Protein AF-A0A840HNN9-F1 (afdb_monomer)

Foldseek 3Di:
DDDDDDDDPPDDDPVVVVVVVVVVVVVVVVVDDDDDPVVCVVVVVVVFDDDPNHTDDPPPPPPDD

Sequence (65 aa):
MRHRTVRTKGSLSQQTAKLMVFKLIDAASKTWRRLKGTNQLPKVIAGVKFIDGIEVIPNTESHAA

Secondary structure (DSSP, 8-state):
------PPTTPPPHHHHHHHHHHHHHHHHTTSPPPS-GGGHHHHHTT--EETTEE----------

Structure (mmCIF, N/CA/C/O backbone):
data_AF-A0A840HNN9-F1
#
_entry.id   AF-A0A840HNN9-F1
#
loop_
_atom_site.group_PDB
_atom_site.id
_atom_site.type_symbol
_atom_site.label_atom_id
_atom_site.label_alt_id
_atom_site.label_comp_id
_atom_site.label_asym_id
_atom_site.label_entity_id
_atom_site.label_seq_id
_atom_site.pdbx_PDB_ins_code
_atom_site.Cartn_x
_atom_site.Cartn_y
_atom_site.Cartn_z
_atom_site.occupancy
_atom_si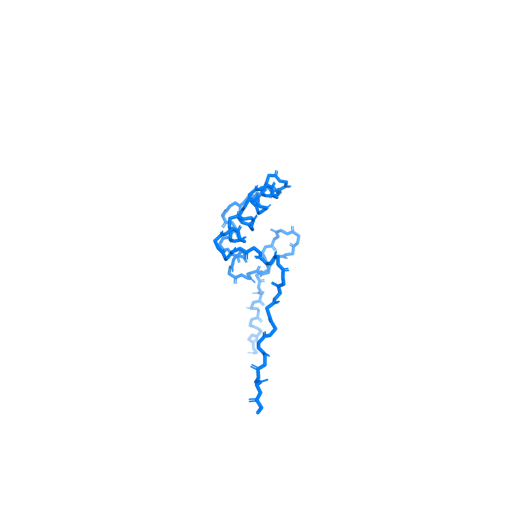te.B_iso_or_equiv
_atom_site.auth_seq_id
_atom_site.auth_comp_id
_atom_site.auth_asym_id
_atom_site.auth_atom_id
_atom_site.pdbx_PDB_model_num
ATOM 1 N N . MET A 1 1 ? -37.479 -17.291 23.557 1.00 73.62 1 MET A N 1
ATOM 2 C CA . MET A 1 1 ? -36.169 -17.406 22.873 1.00 73.62 1 MET A CA 1
ATOM 3 C C . MET A 1 1 ? -35.552 -16.017 22.743 1.00 73.62 1 MET A C 1
ATOM 5 O O . MET A 1 1 ? -36.193 -15.149 22.168 1.00 73.62 1 MET A O 1
ATOM 9 N N . ARG A 1 2 ? -34.361 -15.766 23.305 1.00 73.94 2 ARG A N 1
ATOM 10 C CA . ARG A 1 2 ? -33.596 -14.523 23.069 1.00 73.94 2 ARG A CA 1
ATOM 11 C C . ARG A 1 2 ? -32.419 -14.861 22.156 1.00 73.94 2 ARG A C 1
ATOM 13 O O . ARG A 1 2 ? -31.496 -15.535 22.600 1.00 73.94 2 ARG A O 1
ATOM 20 N N . HIS A 1 3 ? -32.437 -14.388 20.913 1.00 78.62 3 HIS A N 1
ATOM 21 C CA . HIS A 1 3 ? -31.254 -14.438 20.055 1.00 78.62 3 HIS A CA 1
ATOM 22 C C . HIS A 1 3 ? -30.232 -13.425 20.582 1.00 78.62 3 HIS A C 1
ATOM 24 O O . HIS A 1 3 ? -30.475 -12.220 2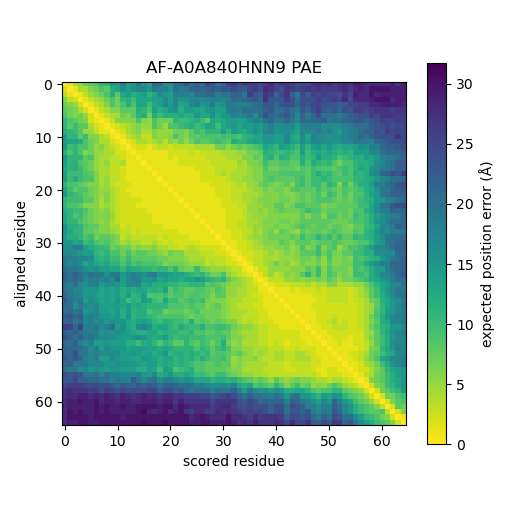0.552 1.00 78.62 3 HIS A O 1
ATOM 30 N N . ARG A 1 4 ? -29.106 -13.902 21.124 1.00 77.75 4 ARG A N 1
ATOM 31 C CA . ARG A 1 4 ? -27.985 -13.024 21.478 1.00 77.75 4 ARG A CA 1
ATOM 32 C C . ARG A 1 4 ? -27.157 -12.745 20.231 1.00 77.75 4 ARG A C 1
ATOM 34 O O . ARG A 1 4 ? -26.681 -13.675 19.589 1.00 77.75 4 ARG A O 1
ATOM 41 N N . THR A 1 5 ? -26.907 -11.474 19.949 1.00 77.06 5 THR A N 1
ATOM 42 C CA . THR A 1 5 ? -25.800 -11.063 19.085 1.00 77.06 5 THR A CA 1
ATOM 43 C C . THR A 1 5 ? -24.508 -11.142 19.890 1.00 77.06 5 THR A C 1
ATOM 45 O O . THR A 1 5 ? -24.406 -10.580 20.984 1.00 77.06 5 THR A O 1
ATOM 48 N N . VAL A 1 6 ? -23.511 -11.849 19.365 1.00 76.56 6 VAL A N 1
ATOM 49 C CA . VAL A 1 6 ? -22.180 -11.900 19.975 1.00 76.56 6 VAL A CA 1
ATOM 50 C C . VAL A 1 6 ? -21.465 -10.592 19.633 1.00 76.56 6 VAL A C 1
ATOM 52 O O . VAL A 1 6 ? -21.089 -10.370 18.487 1.00 76.56 6 VAL A O 1
ATOM 55 N N . ARG A 1 7 ? -21.304 -9.692 20.611 1.00 74.94 7 ARG A N 1
ATOM 56 C CA . ARG A 1 7 ? -20.389 -8.547 20.487 1.00 74.94 7 ARG A CA 1
ATOM 57 C C . ARG A 1 7 ? -18.999 -8.968 20.947 1.00 74.94 7 ARG A C 1
ATOM 59 O O . ARG A 1 7 ? -18.836 -9.416 22.081 1.00 74.94 7 ARG A O 1
ATOM 66 N N . THR A 1 8 ? -18.001 -8.756 20.099 1.00 81.25 8 THR A N 1
ATOM 67 C CA . THR A 1 8 ? -16.591 -8.866 20.479 1.00 81.25 8 THR A CA 1
ATOM 68 C C . THR A 1 8 ? -16.283 -7.815 21.544 1.00 81.25 8 THR A C 1
ATOM 70 O O . THR A 1 8 ? -16.411 -6.615 21.298 1.00 81.25 8 THR A O 1
ATOM 73 N N . LYS A 1 9 ? -15.910 -8.241 22.756 1.00 81.06 9 LYS A N 1
ATOM 74 C CA . LYS A 1 9 ? -15.452 -7.313 23.800 1.00 81.06 9 LYS A CA 1
ATOM 75 C C . LYS A 1 9 ? -14.133 -6.668 23.363 1.00 81.06 9 LYS A C 1
ATOM 77 O O . LYS A 1 9 ? -13.256 -7.359 22.862 1.00 81.06 9 LYS A O 1
ATOM 82 N N . GLY A 1 10 ? -13.998 -5.357 23.569 1.00 81.94 10 GLY A N 1
ATOM 83 C CA . GLY A 1 10 ? -12.760 -4.625 23.278 1.00 81.94 10 GLY A CA 1
ATOM 84 C C . GLY A 1 10 ? -12.511 -4.308 21.799 1.00 81.94 10 GLY A C 1
ATOM 85 O O . GLY A 1 10 ? -11.400 -3.921 21.453 1.00 81.94 10 GLY A O 1
ATOM 86 N N . SER A 1 11 ? -13.508 -4.448 20.915 1.00 81.69 11 SER A N 1
ATOM 87 C CA . SER A 1 11 ? -13.359 -4.018 19.520 1.00 81.69 11 SER A CA 1
ATOM 88 C C . SER A 1 11 ? -13.153 -2.504 19.440 1.00 81.69 11 SER A C 1
ATOM 90 O O . SER A 1 11 ? -13.945 -1.744 20.005 1.00 81.69 11 SER A O 1
ATOM 92 N N . LEU A 1 12 ? -12.137 -2.068 18.694 1.00 84.25 12 LEU A N 1
ATOM 93 C CA . LEU A 1 12 ? -11.961 -0.655 18.370 1.00 84.25 12 LEU A CA 1
ATOM 94 C C . LEU A 1 12 ? -13.189 -0.113 17.631 1.00 84.25 12 LEU A C 1
ATOM 96 O O . LEU A 1 12 ? -13.856 -0.831 16.884 1.00 84.25 12 LEU A O 1
ATOM 100 N N . SER A 1 13 ? -13.471 1.177 17.817 1.00 90.38 13 SER A N 1
ATOM 101 C CA . SER A 1 13 ? -14.464 1.849 16.983 1.00 90.38 13 SER A CA 1
ATOM 102 C C . SER A 1 13 ? -14.024 1.796 15.516 1.00 90.38 13 SER A C 1
ATOM 104 O O . SER A 1 13 ? -12.828 1.815 15.214 1.00 90.38 13 SER A O 1
ATOM 106 N N . GLN A 1 14 ? -14.982 1.794 14.588 1.00 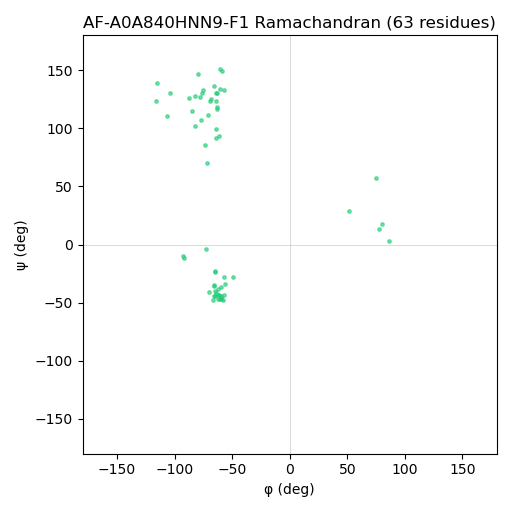91.75 14 GLN A N 1
ATOM 107 C CA . GLN A 1 14 ? -14.681 1.799 13.152 1.00 91.75 14 GLN A CA 1
ATOM 108 C C . GLN A 1 14 ? -13.804 2.990 12.745 1.00 91.75 14 GLN A C 1
ATOM 110 O O . GLN A 1 14 ? -12.954 2.869 11.866 1.00 91.75 14 GLN A O 1
ATOM 115 N N . GLN A 1 15 ? -13.983 4.142 13.395 1.00 95.19 15 GLN A N 1
ATOM 116 C CA . GLN A 1 15 ? -13.170 5.328 13.147 1.00 95.19 15 GLN A CA 1
ATOM 117 C C . GLN A 1 15 ? -11.721 5.104 13.588 1.00 95.19 15 GLN A C 1
ATOM 119 O O . GLN A 1 15 ? -10.796 5.362 12.819 1.00 95.19 15 GLN A O 1
ATOM 124 N N . THR A 1 16 ? -11.518 4.570 14.794 1.00 95.50 16 THR A N 1
ATOM 125 C CA . THR A 1 16 ? -10.177 4.281 15.315 1.00 95.50 16 THR A CA 1
ATOM 126 C C . THR A 1 16 ? -9.484 3.200 14.489 1.00 95.50 16 THR A C 1
ATOM 128 O O . THR A 1 16 ? -8.308 3.346 14.173 1.00 95.50 16 THR A O 1
ATOM 131 N N . ALA A 1 17 ? -10.212 2.161 14.068 1.00 94.94 17 ALA A N 1
ATOM 132 C CA . ALA A 1 17 ? -9.682 1.115 13.199 1.00 94.94 17 ALA A CA 1
ATOM 133 C C . ALA A 1 17 ? -9.206 1.680 11.849 1.00 94.94 17 ALA A C 1
ATOM 135 O O . ALA A 1 17 ? -8.083 1.403 11.434 1.00 94.94 17 ALA A O 1
ATOM 136 N N . LYS A 1 18 ? -10.002 2.537 11.193 1.00 96.31 18 LYS A N 1
ATOM 137 C CA . LYS A 1 18 ? -9.600 3.202 9.938 1.00 96.31 18 LYS A CA 1
ATOM 138 C C . LYS A 1 18 ? -8.338 4.049 10.109 1.00 96.31 18 LYS A C 1
ATOM 140 O O . LYS A 1 18 ? -7.439 3.975 9.276 1.00 96.31 18 LYS A O 1
ATOM 145 N N . LEU A 1 19 ? -8.251 4.821 11.195 1.00 97.75 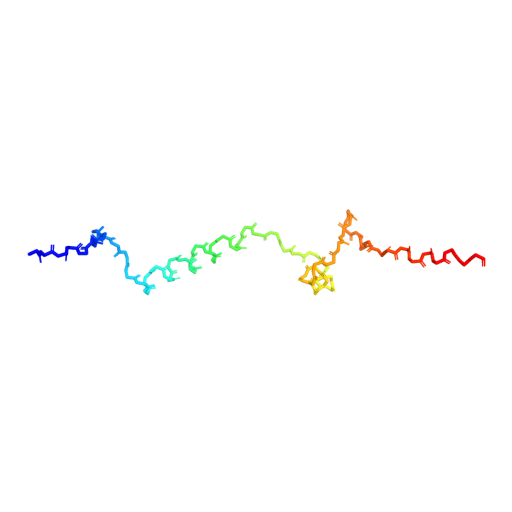19 LEU A N 1
ATOM 146 C CA . LEU A 1 19 ? -7.063 5.626 11.495 1.00 97.75 19 LEU A CA 1
ATOM 147 C C . LEU A 1 19 ? -5.834 4.751 11.755 1.00 97.75 19 LEU A C 1
ATOM 149 O O . LEU A 1 19 ? -4.752 5.058 11.260 1.00 97.75 19 LEU A O 1
ATOM 153 N N . MET A 1 20 ? -6.001 3.649 12.487 1.00 97.69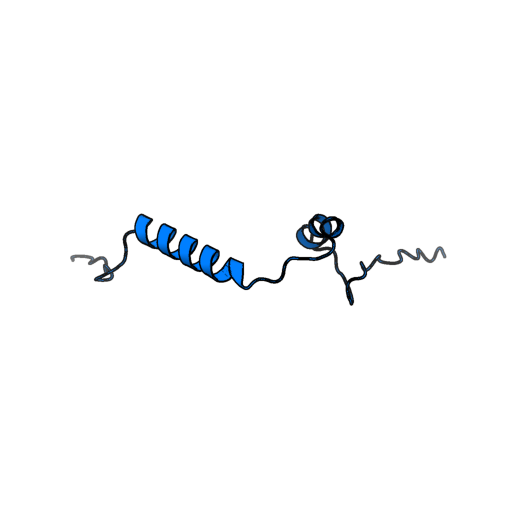 20 MET A N 1
ATOM 154 C CA . MET A 1 20 ? -4.928 2.697 12.761 1.00 97.69 20 MET A CA 1
ATOM 155 C C . MET A 1 20 ? -4.409 2.063 11.466 1.00 97.69 20 MET A C 1
ATOM 157 O O . MET A 1 20 ? -3.202 2.062 11.241 1.00 97.69 20 MET A O 1
ATOM 161 N N . VAL A 1 21 ? -5.302 1.610 10.580 1.00 97.00 21 VAL A N 1
ATOM 162 C CA . VAL A 1 21 ? -4.929 1.066 9.262 1.00 97.00 21 VAL A CA 1
ATOM 163 C C . VAL A 1 21 ? -4.178 2.107 8.434 1.00 97.00 21 VAL A C 1
ATOM 165 O O . VAL A 1 21 ? -3.110 1.805 7.908 1.00 97.00 21 VAL A O 1
ATOM 168 N N . PHE A 1 22 ? -4.676 3.346 8.370 1.00 97.31 22 PHE A N 1
ATOM 169 C CA . PHE A 1 22 ? -3.992 4.423 7.653 1.00 97.31 22 PHE A CA 1
ATOM 170 C C . PHE A 1 22 ? -2.576 4.661 8.194 1.00 97.31 22 PHE A C 1
ATOM 172 O O . PHE A 1 22 ? -1.627 4.712 7.418 1.00 97.31 22 PHE A O 1
ATOM 179 N N . LYS A 1 23 ? -2.412 4.753 9.519 1.00 98.06 23 LYS A N 1
ATOM 180 C CA . LYS A 1 23 ? -1.101 4.977 10.146 1.00 98.06 23 LYS A CA 1
ATOM 181 C C . LYS A 1 23 ? -0.139 3.808 9.950 1.00 98.06 23 LYS A C 1
ATOM 183 O O . LYS A 1 23 ? 1.052 4.045 9.766 1.00 98.06 23 LYS A O 1
ATOM 188 N N . LEU A 1 24 ? -0.635 2.571 9.953 1.00 97.94 24 LEU A N 1
ATOM 189 C CA . LEU A 1 24 ? 0.178 1.391 9.651 1.00 97.94 24 LEU A CA 1
ATOM 190 C C . LEU A 1 24 ? 0.667 1.401 8.198 1.00 97.94 24 LEU A C 1
ATOM 192 O O . LEU A 1 24 ? 1.849 1.164 7.957 1.00 97.94 24 LEU A O 1
ATOM 196 N N . ILE A 1 25 ? -0.209 1.726 7.242 1.00 97.44 25 ILE A N 1
ATOM 197 C CA . ILE A 1 25 ? 0.159 1.846 5.822 1.00 97.44 25 ILE A CA 1
ATOM 198 C C . ILE A 1 25 ? 1.150 2.999 5.615 1.00 97.44 25 ILE A C 1
ATOM 200 O O . ILE A 1 25 ? 2.155 2.818 4.935 1.00 97.44 25 ILE A O 1
ATOM 204 N N . ASP A 1 26 ? 0.912 4.160 6.230 1.00 97.06 26 ASP A N 1
ATOM 205 C CA . ASP A 1 26 ? 1.804 5.326 6.168 1.00 97.06 26 ASP A CA 1
ATOM 206 C C . ASP A 1 26 ? 3.201 5.001 6.722 1.00 97.06 26 ASP A C 1
ATOM 208 O O . ASP A 1 26 ? 4.217 5.266 6.076 1.00 97.06 26 ASP A O 1
ATOM 212 N N . ALA A 1 27 ? 3.271 4.332 7.877 1.00 97.44 27 ALA A N 1
ATOM 213 C CA . ALA A 1 27 ? 4.534 3.867 8.443 1.00 97.44 2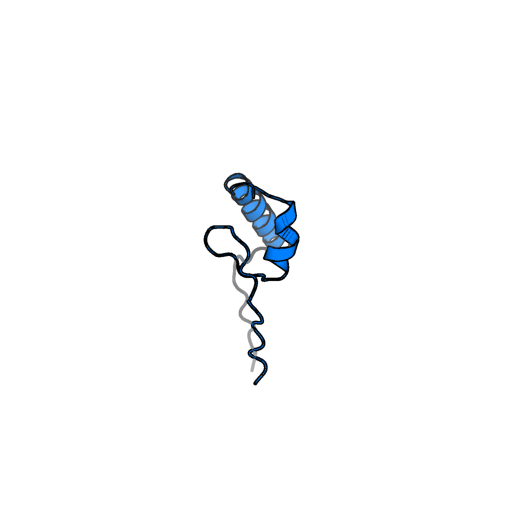7 ALA A CA 1
ATOM 214 C C . ALA A 1 27 ? 5.249 2.863 7.524 1.00 97.44 27 ALA A C 1
ATOM 216 O O . ALA A 1 27 ? 6.456 2.992 7.308 1.00 97.44 27 ALA A O 1
ATOM 217 N N . ALA A 1 28 ? 4.515 1.905 6.952 1.00 96.38 28 ALA A N 1
ATOM 218 C CA . ALA A 1 28 ? 5.063 0.928 6.015 1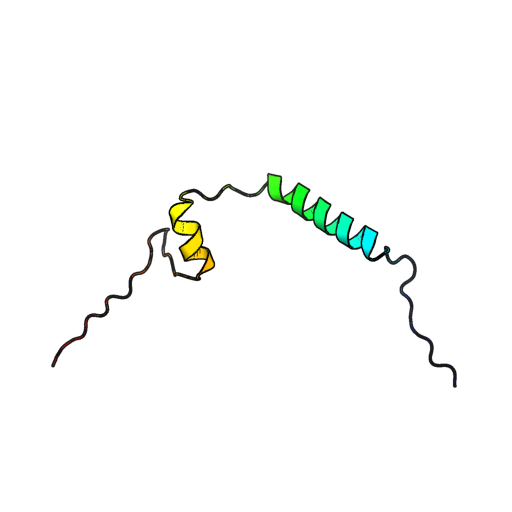.00 96.38 28 ALA A CA 1
ATOM 219 C C . ALA A 1 28 ? 5.544 1.570 4.705 1.00 96.38 28 ALA A C 1
ATOM 221 O O . ALA A 1 28 ? 6.567 1.155 4.170 1.00 96.38 28 ALA A O 1
ATOM 222 N N . SER A 1 29 ? 4.872 2.614 4.213 1.00 95.38 29 SER A N 1
ATOM 223 C CA . SER A 1 29 ? 5.211 3.276 2.944 1.00 95.38 29 SER A CA 1
ATOM 224 C C . SER A 1 29 ? 6.655 3.792 2.895 1.00 95.38 29 SER A C 1
ATOM 226 O O . SER A 1 29 ? 7.273 3.832 1.831 1.00 95.38 29 SER A O 1
ATOM 228 N N . LYS A 1 30 ? 7.229 4.120 4.059 1.00 93.88 30 LYS A N 1
ATOM 229 C CA . LYS A 1 30 ? 8.613 4.592 4.198 1.00 93.88 30 LYS A CA 1
ATOM 230 C C . LYS A 1 30 ? 9.652 3.535 3.818 1.00 93.88 30 LYS A C 1
ATOM 232 O O . LYS A 1 30 ? 10.775 3.901 3.486 1.00 93.88 30 LYS A O 1
ATOM 237 N N . THR A 1 31 ? 9.307 2.247 3.871 1.00 94.88 31 THR A N 1
ATOM 238 C CA . THR A 1 31 ? 10.225 1.149 3.522 1.00 94.88 31 THR A CA 1
ATOM 239 C C . THR A 1 31 ? 10.116 0.728 2.057 1.00 94.88 31 THR A C 1
ATOM 241 O O . THR A 1 31 ? 10.948 -0.040 1.572 1.00 94.88 31 THR A O 1
ATOM 244 N N . TRP A 1 32 ? 9.114 1.219 1.325 1.00 93.00 32 TRP A N 1
ATOM 245 C CA . TRP A 1 32 ? 8.884 0.809 -0.054 1.00 93.00 32 TRP A CA 1
ATOM 246 C C . TRP A 1 32 ? 9.897 1.457 -0.997 1.00 93.00 32 TRP A C 1
ATOM 248 O O . TRP A 1 32 ? 10.150 2.663 -0.966 1.00 93.00 32 TRP A O 1
ATOM 258 N N . ARG A 1 33 ? 10.476 0.648 -1.889 1.00 89.81 33 ARG A N 1
ATOM 259 C CA . ARG A 1 33 ? 11.374 1.151 -2.930 1.00 89.81 33 ARG A CA 1
ATOM 260 C C . ARG A 1 33 ? 10.559 1.956 -3.941 1.00 89.81 33 ARG A C 1
ATOM 262 O O . ARG A 1 33 ? 9.635 1.428 -4.555 1.00 89.81 33 ARG A O 1
ATOM 269 N N . ARG A 1 34 ? 10.942 3.218 -4.162 1.00 83.75 34 ARG A N 1
ATOM 270 C CA . ARG A 1 34 ? 10.366 4.035 -5.239 1.00 83.75 34 ARG A CA 1
ATOM 271 C C . ARG A 1 34 ? 10.554 3.338 -6.584 1.00 83.75 34 ARG A C 1
ATOM 273 O O . ARG A 1 34 ? 11.658 2.898 -6.909 1.00 83.75 34 ARG A O 1
ATOM 280 N N . LEU A 1 35 ? 9.481 3.277 -7.366 1.00 81.06 35 LEU A N 1
ATOM 281 C CA . LEU A 1 35 ? 9.525 2.735 -8.717 1.00 81.06 35 LEU A CA 1
ATOM 282 C C . LEU A 1 35 ? 10.343 3.671 -9.612 1.00 81.06 35 LEU A C 1
ATOM 284 O O . LEU A 1 35 ? 10.078 4.871 -9.692 1.00 81.06 35 LEU A O 1
ATOM 288 N N . LYS A 1 36 ? 11.359 3.114 -10.271 1.00 80.12 36 LYS A N 1
ATOM 289 C CA . LYS A 1 36 ? 12.072 3.790 -11.358 1.00 80.12 36 LYS A CA 1
ATOM 290 C C . LYS A 1 36 ? 11.234 3.659 -12.634 1.00 80.12 36 LYS A C 1
ATOM 292 O O . LYS A 1 36 ? 10.567 2.648 -12.816 1.00 80.12 36 LYS A O 1
ATOM 297 N N . GLY A 1 37 ? 11.275 4.660 -13.513 1.00 79.00 37 GLY A N 1
ATOM 298 C CA . GLY A 1 37 ? 10.532 4.619 -14.777 1.00 79.00 37 GLY A CA 1
ATOM 299 C C . GLY A 1 37 ? 9.030 4.858 -14.607 1.00 79.00 37 GLY A C 1
ATOM 300 O O . GLY A 1 37 ? 8.218 4.046 -15.037 1.00 79.00 37 GLY A O 1
ATOM 301 N N . THR A 1 38 ? 8.653 5.997 -14.019 1.00 79.88 38 THR A N 1
ATOM 302 C CA . THR A 1 38 ? 7.254 6.447 -13.844 1.00 79.88 38 THR A CA 1
ATOM 303 C C . THR A 1 38 ? 6.417 6.375 -15.121 1.00 79.88 38 THR A C 1
ATOM 305 O O . THR A 1 38 ? 5.217 6.144 -15.048 1.00 79.88 38 THR A O 1
ATOM 308 N N . ASN A 1 39 ? 7.047 6.500 -16.290 1.00 86.62 39 ASN A N 1
ATOM 309 C CA . ASN A 1 39 ? 6.385 6.402 -17.592 1.00 86.62 39 ASN A CA 1
ATOM 310 C C . ASN A 1 39 ? 5.800 5.004 -17.869 1.00 86.62 39 ASN A C 1
ATOM 312 O O . ASN A 1 39 ? 4.875 4.884 -18.665 1.00 86.62 39 ASN A O 1
ATOM 316 N N . GLN A 1 40 ? 6.306 3.957 -17.206 1.00 87.06 40 GLN A N 1
ATOM 317 C CA . GLN A 1 40 ? 5.787 2.588 -17.321 1.00 87.06 40 GLN A CA 1
ATOM 318 C C . GLN A 1 40 ? 4.715 2.268 -16.275 1.00 87.06 40 GLN A C 1
ATOM 320 O O . GLN A 1 40 ? 4.019 1.261 -16.396 1.00 87.06 40 GLN A O 1
ATOM 325 N N . LEU A 1 41 ? 4.535 3.129 -15.267 1.00 88.56 41 LEU A N 1
ATOM 326 C CA . LEU A 1 41 ? 3.561 2.916 -14.200 1.00 88.56 41 LEU A CA 1
ATOM 327 C C . LEU A 1 41 ? 2.125 2.741 -14.728 1.00 88.56 41 LEU A C 1
ATOM 329 O O . LEU A 1 41 ? 1.466 1.803 -14.280 1.00 88.56 41 LEU A O 1
ATOM 333 N N . PRO A 1 42 ? 1.640 3.536 -15.708 1.00 91.12 42 PRO A N 1
ATOM 334 C CA . PRO A 1 42 ? 0.313 3.314 -16.282 1.00 91.12 42 PRO A CA 1
ATOM 335 C C . PRO A 1 42 ? 0.158 1.926 -16.915 1.00 91.12 42 PRO A C 1
ATOM 337 O O . PRO A 1 42 ? -0.892 1.306 -16.775 1.00 91.12 42 PRO A O 1
ATOM 340 N N . LYS A 1 43 ? 1.210 1.401 -17.558 1.00 90.38 43 LYS A N 1
ATOM 341 C CA . LYS A 1 43 ? 1.195 0.074 -18.192 1.00 90.38 43 LYS A CA 1
ATOM 342 C C . LYS A 1 43 ? 1.164 -1.053 -17.164 1.00 90.38 43 LYS A C 1
ATOM 344 O O . LYS A 1 43 ? 0.415 -2.011 -17.329 1.00 90.38 43 LYS A O 1
ATOM 349 N N . VAL A 1 44 ? 1.924 -0.912 -16.077 1.00 88.81 44 VAL A N 1
ATOM 350 C CA . VAL A 1 44 ? 1.885 -1.855 -14.948 1.00 88.81 44 VAL A CA 1
ATOM 351 C C . VAL A 1 44 ? 0.493 -1.873 -14.310 1.00 88.81 44 VAL A C 1
ATOM 353 O O . VAL A 1 44 ? -0.042 -2.949 -14.059 1.00 88.81 44 VAL A O 1
ATOM 356 N N . ILE A 1 45 ? -0.126 -0.703 -14.103 1.00 90.31 45 ILE A N 1
ATOM 357 C CA . ILE A 1 45 ? -1.501 -0.598 -13.580 1.00 90.31 45 ILE A CA 1
ATOM 358 C C . ILE A 1 45 ? -2.510 -1.253 -14.536 1.00 90.31 45 ILE A C 1
ATOM 360 O O . ILE A 1 45 ? -3.435 -1.919 -14.080 1.00 90.31 45 ILE A O 1
ATOM 364 N N . ALA A 1 46 ? -2.313 -1.114 -15.849 1.00 93.62 46 ALA A N 1
ATOM 365 C CA . ALA A 1 46 ? -3.129 -1.769 -16.871 1.00 93.62 46 ALA A CA 1
ATOM 366 C C . ALA A 1 46 ? -2.884 -3.291 -16.991 1.00 93.62 46 ALA A C 1
ATOM 368 O O . ALA A 1 46 ? -3.564 -3.953 -17.771 1.00 93.62 46 ALA A O 1
ATOM 369 N N . GLY A 1 47 ? -1.932 -3.856 -16.238 1.00 91.50 47 GLY A N 1
ATOM 370 C CA . GLY A 1 47 ? -1.635 -5.291 -16.236 1.00 91.50 47 GLY A CA 1
ATOM 371 C C . GLY A 1 47 ? -0.771 -5.771 -17.406 1.00 91.50 47 GLY A C 1
ATOM 372 O O . GLY A 1 47 ? -0.728 -6.972 -17.675 1.00 91.50 47 GLY A O 1
ATOM 373 N N . VAL A 1 48 ? -0.077 -4.866 -18.105 1.00 92.00 48 VAL A N 1
ATOM 374 C CA . VAL A 1 48 ? 0.868 -5.228 -19.173 1.00 92.00 48 VAL A CA 1
ATOM 375 C C . VAL A 1 48 ? 1.986 -6.105 -18.601 1.00 92.00 48 VAL A C 1
ATOM 377 O O . VAL A 1 48 ? 2.555 -5.798 -17.550 1.00 92.00 48 VAL A O 1
ATOM 380 N N . LYS A 1 49 ? 2.315 -7.207 -19.288 1.00 91.19 49 LYS A N 1
ATOM 381 C CA . LYS A 1 49 ? 3.396 -8.108 -18.873 1.00 91.19 49 LYS A CA 1
ATOM 382 C C . LYS A 1 49 ? 4.761 -7.506 -19.198 1.00 91.19 49 LYS A C 1
ATOM 384 O O . LYS A 1 49 ? 5.032 -7.128 -20.333 1.00 91.19 49 LYS A O 1
ATOM 389 N N . PHE A 1 50 ? 5.636 -7.517 -18.201 1.00 89.31 50 PHE A N 1
ATOM 390 C CA . PHE A 1 50 ? 7.055 -7.223 -18.346 1.00 89.31 50 PHE A CA 1
ATOM 391 C C . PHE A 1 50 ? 7.859 -8.480 -18.004 1.00 89.31 50 PHE A C 1
ATOM 393 O O . PHE A 1 50 ? 7.533 -9.167 -17.034 1.00 89.31 50 PHE A O 1
ATOM 400 N N . ILE A 1 51 ? 8.908 -8.765 -18.770 1.00 92.00 51 ILE A N 1
ATOM 401 C CA . ILE A 1 51 ? 9.926 -9.774 -18.448 1.00 92.00 51 ILE A CA 1
ATOM 402 C C . ILE A 1 51 ? 11.240 -9.016 -18.275 1.00 92.00 51 ILE A C 1
ATOM 404 O O . ILE A 1 51 ? 11.615 -8.233 -19.143 1.00 92.00 51 ILE A O 1
ATOM 408 N N . ASP A 1 52 ? 11.878 -9.157 -17.112 1.00 88.31 52 ASP A N 1
ATOM 409 C CA . ASP A 1 52 ? 13.125 -8.460 -16.753 1.00 88.31 52 ASP A CA 1
ATOM 410 C C . ASP A 1 52 ? 13.093 -6.928 -16.950 1.00 88.31 52 ASP A C 1
ATOM 412 O O . ASP A 1 52 ? 14.107 -6.275 -17.181 1.00 88.31 52 ASP A O 1
ATOM 416 N N . GLY A 1 53 ? 11.903 -6.328 -16.826 1.00 84.81 53 GLY A N 1
ATOM 417 C CA . GLY A 1 53 ? 11.687 -4.886 -16.994 1.00 84.81 53 GLY A CA 1
ATOM 418 C C . GLY A 1 53 ? 11.442 -4.431 -18.436 1.00 84.81 53 GLY A C 1
ATOM 419 O O . GLY A 1 53 ? 11.263 -3.233 -18.661 1.00 84.81 53 GLY A O 1
ATOM 420 N N . ILE A 1 54 ? 11.375 -5.357 -19.392 1.00 87.81 54 ILE A N 1
ATOM 421 C CA . ILE A 1 54 ? 11.055 -5.094 -20.798 1.00 87.81 54 ILE A CA 1
ATOM 422 C C . ILE A 1 54 ? 9.615 -5.533 -21.061 1.00 87.81 54 ILE A C 1
ATOM 424 O O . ILE A 1 54 ? 9.205 -6.630 -20.686 1.00 87.81 54 ILE A O 1
ATOM 428 N N . GLU A 1 55 ? 8.830 -4.649 -21.671 1.00 89.88 55 GLU A N 1
ATOM 429 C CA . GLU A 1 55 ? 7.451 -4.944 -22.056 1.00 89.88 55 GLU A CA 1
ATOM 430 C C . GLU A 1 55 ? 7.414 -6.078 -23.084 1.00 89.88 55 GLU A C 1
ATOM 432 O O . GLU A 1 55 ? 8.122 -6.037 -24.091 1.00 89.88 55 GLU A O 1
ATOM 437 N N . VAL A 1 56 ? 6.573 -7.084 -22.838 1.00 92.00 56 VAL A N 1
ATOM 438 C CA . VAL A 1 56 ? 6.355 -8.179 -23.786 1.00 92.00 56 VAL A CA 1
ATOM 439 C C . VAL A 1 56 ? 5.350 -7.714 -24.827 1.00 92.00 56 VAL A C 1
ATOM 441 O O . VAL A 1 56 ? 4.146 -7.698 -24.576 1.00 92.00 56 VAL A O 1
ATOM 444 N N . ILE A 1 57 ? 5.849 -7.349 -26.002 1.00 86.94 57 ILE A N 1
ATOM 445 C CA . ILE A 1 57 ? 5.014 -7.074 -27.167 1.00 86.94 57 ILE A CA 1
ATOM 446 C C . ILE A 1 57 ? 4.756 -8.427 -27.840 1.00 86.94 57 ILE A C 1
ATOM 448 O O . ILE A 1 57 ? 5.716 -9.059 -28.285 1.00 86.94 57 ILE A O 1
ATOM 452 N N . PRO A 1 58 ? 3.511 -8.933 -27.887 1.00 77.94 58 PRO A N 1
ATOM 453 C CA . PRO A 1 58 ? 3.233 -10.142 -28.644 1.00 77.94 58 PRO A CA 1
ATOM 454 C C . PRO A 1 58 ? 3.523 -9.855 -30.120 1.00 77.94 58 PRO A C 1
ATOM 456 O O . PRO A 1 58 ? 2.896 -8.976 -30.713 1.00 77.94 58 PRO A O 1
ATOM 459 N N . ASN A 1 59 ? 4.475 -10.582 -30.712 1.00 69.56 59 ASN A N 1
ATOM 460 C CA . ASN A 1 59 ? 4.624 -10.613 -32.162 1.00 69.56 59 ASN A CA 1
ATOM 461 C C . ASN A 1 59 ? 3.347 -11.239 -32.726 1.00 69.56 59 ASN A C 1
ATOM 463 O O . ASN A 1 59 ? 3.189 -12.459 -32.737 1.00 69.56 59 ASN A O 1
ATOM 467 N N . THR A 1 60 ? 2.424 -10.404 -33.192 1.00 62.72 60 THR A N 1
ATOM 468 C CA . THR A 1 60 ? 1.390 -10.831 -34.133 1.00 62.72 60 THR A CA 1
ATOM 469 C C . THR A 1 60 ? 2.075 -11.052 -35.481 1.00 62.72 60 THR A C 1
ATOM 471 O O . THR A 1 60 ? 1.924 -10.268 -36.414 1.00 62.72 60 THR A O 1
ATOM 474 N N . GLU A 1 61 ? 2.894 -12.097 -35.579 1.00 57.50 61 GLU A N 1
ATOM 475 C CA . GLU A 1 61 ? 3.274 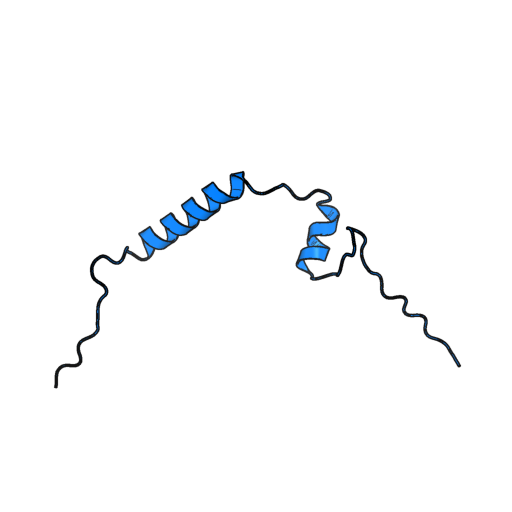-12.659 -36.868 1.00 57.50 61 GLU A CA 1
ATOM 476 C C . GLU A 1 61 ? 2.052 -13.414 -37.384 1.00 57.50 61 GLU A C 1
ATOM 478 O O . GLU A 1 61 ? 1.859 -14.606 -37.151 1.00 57.50 61 GLU A O 1
ATOM 483 N N . SER A 1 62 ? 1.170 -12.669 -38.049 1.00 59.66 62 SER A N 1
ATOM 484 C CA . SER A 1 62 ? 0.188 -13.240 -38.955 1.00 59.66 62 SER A CA 1
ATOM 485 C C . SER A 1 62 ? 0.966 -13.939 -40.066 1.00 59.66 62 SER A C 1
ATOM 487 O O . SER A 1 62 ? 1.369 -13.304 -41.039 1.00 59.66 62 SER A O 1
ATOM 489 N N . HIS A 1 63 ? 1.214 -15.238 -39.909 1.00 57.66 63 HIS A N 1
ATOM 490 C CA . HIS A 1 63 ? 1.628 -16.094 -41.011 1.00 57.66 63 HIS A CA 1
ATOM 491 C C . HIS A 1 63 ? 0.459 -16.114 -42.008 1.00 57.66 63 HIS A C 1
ATOM 493 O O . HIS A 1 63 ? -0.500 -16.870 -41.854 1.00 57.66 63 HIS A O 1
ATOM 499 N N . ALA A 1 64 ? 0.485 -15.193 -42.972 1.00 52.00 64 ALA A N 1
ATOM 500 C CA . ALA A 1 64 ? -0.371 -15.261 -44.143 1.00 52.00 64 ALA A CA 1
ATOM 501 C C . ALA A 1 64 ? 0.029 -16.522 -44.923 1.00 52.00 64 ALA A C 1
ATOM 503 O O . ALA A 1 64 ? 1.213 -16.726 -45.203 1.00 52.00 64 ALA A O 1
ATOM 504 N N . ALA A 1 65 ? -0.960 -17.386 -45.152 1.00 48.00 65 ALA A N 1
ATOM 505 C CA . ALA A 1 65 ? -0.864 -18.590 -45.970 1.00 48.00 65 ALA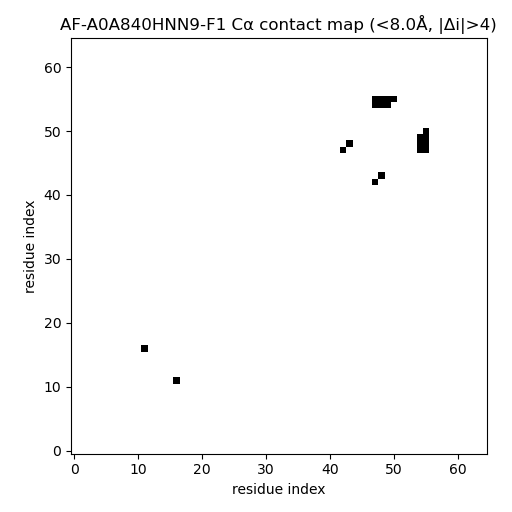 A CA 1
ATOM 506 C C . ALA A 1 65 ? -0.808 -18.249 -47.464 1.00 48.00 65 ALA A C 1
ATOM 508 O O . ALA A 1 65 ? -1.381 -17.201 -47.846 1.00 48.00 65 ALA A O 1
#

Radius of gyration: 24.01 Å; Cα contacts (8 Å, |Δi|>4): 10; chains: 1; bounding box: 49×25×70 Å

Solvent-accessible surface area (backbone atoms only — not comparable to full-atom values): 4493 Å² total; per-residue (Å²): 139,83,87,78,80,87,72,72,83,87,66,72,53,73,68,56,46,52,52,50,51,50,52,53,50,57,62,51,54,76,73,57,79,80,78,79,63,69,87,49,47,66,45,54,74,71,62,58,57,60,58,98,84,41,74,67,73,80,82,82,73,76,79,76,128

pLDDT: mean 85.21, std 11.8, range [48.0, 98.06]

Mean predicted aligned error: 11.22 Å